Protein AF-A0A9D6WWA7-F1 (afdb_monomer)

Foldseek 3Di:
DWKDPPPDPDIWDKAKDKAEPDDDDSQEHALQAKIKIKMKIFDPQVVLQVADFQKWKWKWKWWDAPPDFDTDIFADTDIHHRDRRGTMDMDMGMGHHNRTAAAQDADPVGDGGRQKTKMKMKIFMDRVHTDPIIDMHTHPDIHGHHYD

Radius of gyration: 16.69 Å; Cα contacts (8 Å, |Δi|>4): 409; chains: 1; bounding box: 41×26×48 Å

Sequence (148 aa):
MSIEWGGFPFTSNMTATVVDVGQPPADVLVASQPCRIDVQWDVPPAIAALINAGHQFRLRSYAESVGPGQEKQIGGTDFVAGVPGQTSYSHAMNVAGGTLLGEGQNDASGQPVSGLYKIACVLQLMNGVATRISGFGEYTRHVMFRAP

Structure (mmCIF, N/CA/C/O backbone):
data_AF-A0A9D6WWA7-F1
#
_entry.id   AF-A0A9D6WWA7-F1
#
loop_
_atom_site.group_PDB
_atom_site.id
_atom_site.type_symbol
_atom_site.label_atom_id
_atom_site.label_alt_id
_atom_site.label_comp_id
_atom_site.label_asym_id
_atom_site.label_entity_id
_atom_site.label_seq_id
_atom_site.pdbx_PDB_ins_code
_atom_site.Cartn_x
_atom_site.Cartn_y
_atom_site.Cartn_z
_atom_site.occupancy
_atom_site.B_iso_or_equiv
_atom_site.auth_seq_id
_atom_site.auth_comp_id
_atom_site.auth_asym_id
_atom_site.auth_atom_id
_atom_site.pdbx_PDB_model_num
ATOM 1 N N . MET A 1 1 ? 2.254 11.449 5.786 1.00 72.25 1 MET A N 1
ATOM 2 C CA . MET A 1 1 ? 1.555 10.153 5.842 1.00 72.25 1 MET A CA 1
ATOM 3 C C . MET A 1 1 ? 0.564 10.201 6.984 1.00 72.25 1 MET A C 1
ATOM 5 O O . MET A 1 1 ? 0.982 10.492 8.100 1.00 72.25 1 MET A O 1
ATOM 9 N N . SER A 1 2 ? -0.723 10.006 6.712 1.00 83.81 2 SER A N 1
ATOM 10 C CA . SER A 1 2 ? -1.782 10.198 7.707 1.00 83.81 2 SER A CA 1
ATOM 11 C C . SER A 1 2 ? -2.990 9.306 7.435 1.00 83.81 2 SER A C 1
ATOM 13 O O . SER A 1 2 ? -3.277 8.957 6.289 1.00 83.81 2 SER A O 1
ATOM 15 N N . ILE A 1 3 ? -3.713 8.970 8.499 1.00 85.06 3 ILE A N 1
ATOM 16 C CA . ILE A 1 3 ? -5.014 8.302 8.458 1.00 85.06 3 ILE A CA 1
ATOM 17 C C . ILE A 1 3 ? -6.079 9.274 8.945 1.00 85.06 3 ILE A C 1
ATOM 19 O O . ILE A 1 3 ? -5.942 9.861 10.021 1.00 85.06 3 ILE A O 1
ATOM 23 N N . GLU A 1 4 ? -7.145 9.403 8.161 1.00 86.38 4 GLU A N 1
ATOM 24 C CA . GLU A 1 4 ? -8.342 10.141 8.533 1.00 86.38 4 GLU A CA 1
ATOM 25 C C . GLU A 1 4 ? -9.394 9.180 9.083 1.00 86.38 4 GLU A C 1
ATOM 27 O O . GLU A 1 4 ? -9.877 8.260 8.412 1.00 86.38 4 GLU A O 1
ATOM 32 N N . TRP A 1 5 ? -9.778 9.415 10.332 1.00 82.31 5 TRP A N 1
ATOM 33 C CA . TRP A 1 5 ? -10.771 8.609 11.023 1.00 82.31 5 TRP A CA 1
ATOM 34 C C . TRP A 1 5 ? -12.147 9.244 10.825 1.00 82.31 5 TRP A C 1
ATOM 36 O O . TRP A 1 5 ? -12.656 9.922 11.711 1.00 82.31 5 TRP A O 1
ATOM 46 N N . GLY A 1 6 ? -12.700 9.087 9.616 1.00 74.50 6 GLY A N 1
ATOM 47 C CA . GLY A 1 6 ? -13.879 9.803 9.113 1.00 74.50 6 GLY A CA 1
ATOM 48 C C . GLY A 1 6 ? -14.948 10.144 10.161 1.00 74.50 6 GLY A C 1
ATOM 49 O O . GLY A 1 6 ? -15.502 9.263 10.814 1.00 74.50 6 GLY A O 1
ATOM 50 N N . GLY A 1 7 ? -15.261 11.438 10.284 1.00 71.75 7 GLY A N 1
ATOM 51 C CA . GLY A 1 7 ? -16.243 11.964 11.240 1.00 71.75 7 GLY A CA 1
ATOM 52 C C . GLY A 1 7 ? -15.697 12.239 12.646 1.00 71.75 7 GLY A C 1
ATOM 53 O O . GLY A 1 7 ? -16.409 12.838 13.448 1.00 71.75 7 GLY A O 1
ATOM 54 N N . PHE A 1 8 ? -14.447 11.869 12.935 1.00 77.00 8 PHE A N 1
ATOM 55 C CA . PHE A 1 8 ? -13.780 12.154 14.202 1.00 77.00 8 PHE A CA 1
ATOM 56 C C . PHE A 1 8 ? -12.611 13.135 14.015 1.00 77.00 8 PHE A C 1
ATOM 58 O O . PHE A 1 8 ? -11.931 13.085 12.991 1.00 77.00 8 PHE A O 1
ATOM 65 N N . PRO A 1 9 ? -12.314 13.999 15.005 1.00 82.25 9 PRO A N 1
ATOM 66 C CA . PRO A 1 9 ? -11.214 14.964 14.943 1.00 82.25 9 PRO A CA 1
ATOM 67 C C . PRO A 1 9 ? -9.855 14.310 15.258 1.00 82.25 9 PRO A C 1
ATOM 69 O O . PRO A 1 9 ? -9.004 14.915 15.906 1.00 82.25 9 PRO A O 1
ATOM 72 N N . PHE A 1 10 ? -9.665 13.050 14.862 1.00 82.69 10 PHE A N 1
ATOM 73 C CA . PHE A 1 10 ? -8.436 12.306 15.107 1.00 82.69 10 PHE A CA 1
ATOM 74 C C . PHE A 1 10 ? -7.713 12.042 13.794 1.00 82.69 10 PHE A C 1
ATOM 76 O O . PHE A 1 10 ? -8.317 11.625 12.805 1.00 82.69 10 PHE A O 1
ATOM 83 N N . THR A 1 11 ? -6.398 12.199 13.830 1.00 84.19 11 THR A N 1
ATOM 84 C CA . THR A 1 11 ? -5.482 11.730 12.795 1.00 84.19 11 THR A CA 1
ATOM 85 C C . THR A 1 11 ? -4.482 10.784 13.432 1.00 84.19 11 THR A C 1
ATOM 87 O O . THR A 1 11 ? -4.100 10.972 14.588 1.00 84.19 11 THR A O 1
ATOM 90 N N . SER A 1 12 ? -4.026 9.790 12.685 1.00 89.81 12 SER A N 1
ATOM 91 C CA . SER A 1 12 ? -2.893 8.966 13.104 1.00 89.81 12 SER A CA 1
ATOM 92 C C . SER A 1 12 ? -1.881 8.812 11.985 1.00 89.81 12 SER A C 1
ATOM 94 O O . SER A 1 12 ? -2.140 9.173 10.836 1.00 89.81 12 SER A O 1
ATOM 96 N N . ASN A 1 13 ? -0.706 8.308 12.346 1.00 88.31 13 ASN A N 1
ATOM 97 C CA . ASN A 1 13 ? 0.381 8.100 11.411 1.00 88.31 13 ASN A CA 1
ATOM 98 C C . ASN A 1 13 ? 0.289 6.706 10.792 1.00 88.31 13 ASN A C 1
ATOM 100 O O . ASN A 1 13 ? -0.133 5.738 11.427 1.00 88.31 13 ASN A O 1
ATOM 104 N N . MET A 1 14 ? 0.733 6.630 9.546 1.00 92.19 14 MET A N 1
ATOM 105 C CA . MET A 1 14 ? 0.998 5.395 8.827 1.00 92.19 14 MET A CA 1
ATOM 106 C C . MET A 1 14 ? 2.393 5.525 8.231 1.00 92.19 14 MET A C 1
ATOM 108 O O . MET A 1 14 ? 2.756 6.600 7.766 1.00 92.19 14 MET A O 1
ATOM 112 N N . THR A 1 15 ? 3.186 4.468 8.253 1.00 92.44 15 THR A N 1
ATOM 113 C CA . THR A 1 15 ? 4.498 4.416 7.611 1.00 92.44 15 THR A CA 1
ATOM 114 C C . THR A 1 15 ? 4.554 3.214 6.685 1.00 92.44 15 THR A C 1
ATOM 116 O O . THR A 1 15 ? 3.925 2.188 6.938 1.00 92.44 15 THR A O 1
ATOM 119 N N . ALA A 1 16 ? 5.282 3.360 5.582 1.00 90.88 16 ALA A N 1
ATOM 120 C CA . ALA A 1 16 ? 5.580 2.281 4.655 1.00 90.88 16 ALA A CA 1
ATOM 121 C C . ALA A 1 16 ? 7.087 2.284 4.396 1.00 90.88 16 ALA A C 1
ATOM 123 O O . ALA A 1 16 ? 7.664 3.343 4.162 1.00 90.88 16 ALA A O 1
ATOM 124 N N . THR A 1 17 ? 7.720 1.117 4.465 1.00 90.06 17 THR A N 1
ATOM 125 C CA . THR A 1 17 ? 9.150 0.917 4.211 1.00 90.06 17 THR A CA 1
ATOM 126 C C . THR A 1 17 ? 9.324 -0.184 3.189 1.00 90.06 17 THR A C 1
ATOM 128 O O . THR A 1 17 ? 8.796 -1.277 3.366 1.00 90.06 17 THR A O 1
ATOM 131 N N . VAL A 1 18 ? 10.072 0.093 2.125 1.00 88.81 18 VAL A N 1
ATOM 132 C CA . VAL A 1 18 ? 10.438 -0.933 1.151 1.00 88.81 18 VAL A CA 1
ATOM 133 C C . VAL A 1 18 ? 11.682 -1.662 1.648 1.00 88.81 18 VAL A C 1
ATOM 135 O O . VAL A 1 18 ? 12.655 -1.041 2.069 1.00 88.81 18 VAL A O 1
ATOM 138 N N . VAL A 1 19 ? 11.624 -2.988 1.627 1.00 86.00 19 VAL A N 1
ATOM 139 C CA . VAL A 1 19 ? 12.682 -3.890 2.068 1.00 86.00 19 VAL A CA 1
ATOM 140 C C . VAL A 1 19 ? 13.090 -4.759 0.885 1.00 86.00 19 VAL A C 1
ATOM 142 O O . VAL A 1 19 ? 12.277 -5.506 0.331 1.00 86.00 19 VAL A O 1
ATOM 145 N N . ASP A 1 20 ? 14.361 -4.648 0.509 1.00 81.12 20 ASP A N 1
ATOM 146 C CA . ASP A 1 20 ? 15.000 -5.532 -0.461 1.00 81.12 20 ASP A CA 1
ATOM 147 C C . ASP A 1 20 ? 15.419 -6.851 0.208 1.00 81.12 20 ASP A C 1
ATOM 149 O O . ASP A 1 20 ? 15.769 -6.890 1.388 1.00 81.12 20 ASP A O 1
ATOM 153 N N . VAL A 1 21 ? 15.409 -7.934 -0.562 1.00 67.25 21 VAL A N 1
ATOM 154 C CA . VAL A 1 21 ? 15.988 -9.232 -0.183 1.00 67.25 21 VAL A CA 1
ATOM 155 C C . VAL A 1 21 ? 17.501 -9.271 -0.464 1.00 67.25 21 VAL A C 1
ATOM 157 O O . VAL A 1 21 ? 18.181 -10.204 -0.037 1.00 67.25 21 VAL A O 1
ATOM 160 N N . GLY A 1 22 ? 18.028 -8.272 -1.184 1.00 63.94 22 GLY A N 1
ATOM 161 C CA . GLY A 1 22 ? 19.450 -8.032 -1.437 1.00 63.94 22 GLY A CA 1
ATOM 162 C C . GLY A 1 22 ? 20.205 -7.311 -0.308 1.00 63.94 22 GLY A C 1
ATOM 163 O O . GLY A 1 22 ? 19.667 -6.977 0.745 1.00 63.94 22 GLY A O 1
ATOM 164 N N . GLN A 1 23 ? 21.506 -7.091 -0.525 1.00 53.78 23 GLN A N 1
ATOM 165 C CA . GLN A 1 23 ? 22.356 -6.270 0.350 1.00 53.78 23 GLN A CA 1
ATOM 166 C C . GLN A 1 23 ? 22.175 -4.769 0.023 1.00 53.78 23 GLN A C 1
ATOM 168 O O . GLN A 1 23 ? 21.770 -4.450 -1.092 1.00 53.78 23 GLN A O 1
ATOM 173 N N . PRO A 1 24 ? 22.496 -3.837 0.944 1.00 56.22 24 PRO A N 1
ATOM 174 C CA . PRO A 1 24 ? 22.313 -2.395 0.739 1.00 56.22 24 PRO A CA 1
ATOM 175 C C . PRO A 1 24 ? 22.959 -1.853 -0.557 1.00 56.22 24 PRO A C 1
ATOM 177 O O . PRO A 1 24 ? 24.043 -2.319 -0.920 1.00 56.22 24 PRO A O 1
ATOM 180 N N . PRO A 1 25 ? 22.385 -0.808 -1.195 1.00 60.41 25 PRO A N 1
ATOM 181 C CA . PRO A 1 25 ? 21.246 -0.009 -0.729 1.00 60.41 25 PRO A CA 1
ATOM 182 C C . PRO A 1 25 ? 19.879 -0.607 -1.109 1.00 60.41 25 PRO A C 1
ATOM 184 O O . PRO A 1 25 ? 19.652 -0.960 -2.258 1.00 60.41 25 PRO A O 1
ATOM 187 N N . ALA A 1 26 ? 18.931 -0.603 -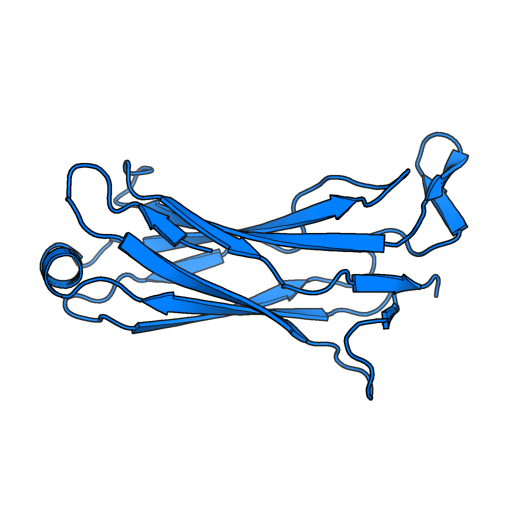0.163 1.00 68.12 26 ALA A N 1
ATOM 188 C CA . ALA A 1 26 ? 17.547 -1.063 -0.376 1.00 68.12 26 ALA A CA 1
ATOM 189 C C . ALA A 1 26 ? 16.725 -0.178 -1.342 1.00 68.12 26 ALA A C 1
ATOM 191 O O . ALA A 1 26 ? 15.587 -0.505 -1.670 1.00 68.12 26 ALA A O 1
ATOM 192 N N . ASP A 1 27 ? 17.307 0.938 -1.792 1.00 75.06 27 ASP A N 1
ATOM 193 C CA . ASP A 1 27 ? 16.697 1.892 -2.719 1.00 75.06 27 ASP A CA 1
ATOM 194 C C . ASP A 1 27 ? 16.877 1.469 -4.197 1.00 75.06 27 ASP A C 1
ATOM 196 O O . ASP A 1 27 ? 16.276 2.081 -5.080 1.00 75.06 27 ASP A O 1
ATOM 200 N N . VAL A 1 28 ? 17.682 0.432 -4.486 1.00 83.25 28 VAL A N 1
ATOM 201 C CA . VAL A 1 28 ? 17.868 -0.133 -5.836 1.00 83.25 28 VAL A CA 1
ATOM 202 C C . VAL A 1 28 ? 17.477 -1.610 -5.846 1.00 83.25 28 VAL A C 1
ATOM 204 O O . VAL A 1 28 ? 18.276 -2.482 -5.518 1.00 83.25 28 VAL A O 1
ATOM 207 N N . LEU A 1 29 ? 16.250 -1.892 -6.272 1.00 85.88 29 LEU A N 1
ATOM 208 C CA . LEU A 1 29 ? 15.693 -3.237 -6.361 1.00 85.88 29 LEU A CA 1
ATOM 209 C C . LEU A 1 29 ? 15.947 -3.856 -7.733 1.00 85.88 29 LEU A C 1
ATOM 211 O O . LEU A 1 29 ? 15.929 -3.174 -8.755 1.00 85.88 29 LEU A O 1
ATOM 215 N N . VAL A 1 30 ? 16.120 -5.174 -7.789 1.00 88.38 30 VAL A N 1
ATOM 216 C CA . VAL A 1 30 ? 16.162 -5.902 -9.066 1.00 88.38 30 VAL A CA 1
ATOM 217 C C . VAL A 1 30 ? 14.736 -6.199 -9.508 1.00 88.38 30 VAL A C 1
ATOM 219 O O . VAL A 1 30 ? 14.019 -6.903 -8.805 1.00 88.38 30 VAL A O 1
ATOM 222 N N . ALA A 1 31 ? 14.332 -5.727 -10.689 1.00 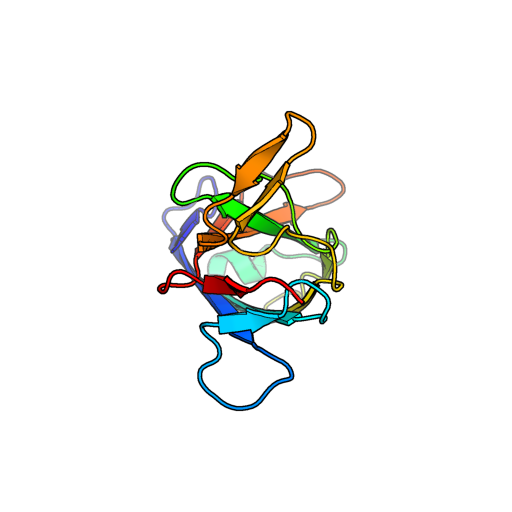88.06 31 ALA A N 1
ATOM 223 C CA . ALA A 1 31 ? 12.955 -5.866 -11.168 1.00 88.06 31 ALA A CA 1
ATOM 224 C C . ALA A 1 31 ? 12.450 -7.316 -11.209 1.00 88.06 31 ALA A C 1
ATOM 226 O O . ALA A 1 31 ? 11.270 -7.561 -10.977 1.00 88.06 31 ALA A O 1
ATOM 227 N N . SER A 1 32 ? 13.331 -8.287 -11.464 1.00 89.44 32 SER A N 1
ATOM 228 C CA . SER A 1 32 ? 13.001 -9.717 -11.489 1.00 89.44 32 SER A CA 1
ATOM 229 C C . SER A 1 32 ? 12.932 -10.383 -10.110 1.00 89.44 32 SER A C 1
ATOM 231 O O . SER A 1 32 ? 12.464 -11.517 -10.022 1.00 89.44 32 SER A O 1
ATOM 233 N N . GLN A 1 33 ? 13.376 -9.714 -9.045 1.00 90.44 33 GLN A N 1
ATOM 234 C CA . GLN A 1 33 ? 13.400 -10.261 -7.689 1.00 90.44 33 GLN A CA 1
ATOM 235 C C . GLN A 1 33 ? 12.193 -9.772 -6.880 1.00 90.44 33 GLN A C 1
ATOM 237 O O . GLN A 1 33 ? 11.698 -8.667 -7.114 1.00 90.44 33 GLN A O 1
ATOM 242 N N . PRO A 1 34 ? 11.677 -10.588 -5.946 1.00 91.38 34 PRO A N 1
ATOM 243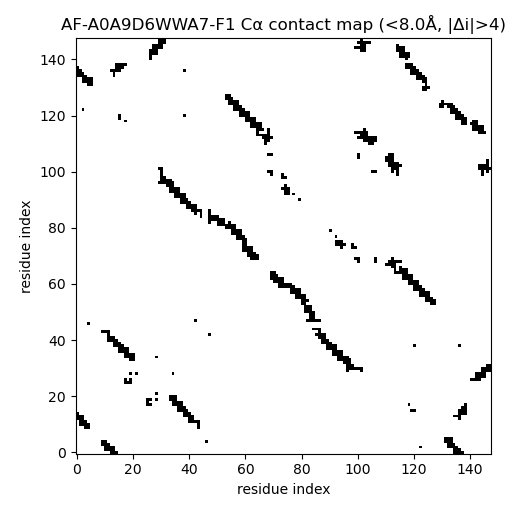 C CA . PRO A 1 34 ? 10.642 -10.130 -5.031 1.00 91.38 34 PRO A CA 1
ATOM 244 C C . PRO A 1 34 ? 11.178 -9.027 -4.112 1.00 91.38 34 PRO A C 1
ATOM 246 O O . PRO A 1 34 ? 12.372 -8.961 -3.849 1.00 91.38 34 PRO A O 1
ATOM 249 N N . CYS A 1 35 ? 10.289 -8.196 -3.579 1.00 91.00 35 CYS A N 1
ATOM 250 C CA . CYS A 1 35 ? 10.588 -7.281 -2.480 1.00 91.00 35 CYS A CA 1
ATOM 251 C C . CYS A 1 35 ? 9.434 -7.283 -1.470 1.00 91.00 35 CYS A C 1
ATOM 253 O O . CYS A 1 35 ? 8.391 -7.910 -1.687 1.00 91.00 35 CYS A O 1
ATOM 255 N N . ARG A 1 36 ? 9.621 -6.611 -0.335 1.00 92.00 36 ARG A N 1
ATOM 256 C CA . ARG A 1 36 ? 8.623 -6.541 0.736 1.00 92.00 36 ARG A CA 1
ATOM 257 C C . ARG A 1 36 ? 8.339 -5.093 1.102 1.00 92.00 36 ARG A C 1
ATOM 259 O O . ARG A 1 36 ? 9.240 -4.264 1.090 1.00 92.00 36 ARG A O 1
ATOM 266 N N . ILE A 1 37 ? 7.091 -4.789 1.433 1.00 92.50 37 ILE A N 1
ATOM 267 C CA . ILE A 1 37 ? 6.676 -3.481 1.937 1.00 92.50 37 ILE A CA 1
ATOM 268 C C . ILE A 1 37 ? 6.192 -3.679 3.367 1.00 92.50 37 ILE A C 1
ATOM 270 O O . ILE A 1 37 ? 5.143 -4.280 3.600 1.00 92.50 37 ILE A O 1
ATOM 274 N N . ASP A 1 38 ? 6.965 -3.172 4.317 1.00 93.31 38 ASP A N 1
ATOM 275 C CA . ASP A 1 38 ? 6.616 -3.185 5.729 1.00 93.31 38 ASP A CA 1
ATOM 276 C C . ASP A 1 38 ? 5.803 -1.938 6.048 1.00 93.31 38 ASP A C 1
ATOM 278 O O . ASP A 1 38 ? 6.232 -0.809 5.809 1.00 93.31 38 ASP A O 1
ATOM 282 N N . VAL A 1 39 ? 4.607 -2.150 6.580 1.00 94.69 39 VAL A N 1
ATOM 283 C CA . VAL A 1 39 ? 3.626 -1.107 6.849 1.00 94.69 39 VAL A CA 1
ATOM 284 C C . VAL A 1 39 ? 3.341 -1.091 8.339 1.00 94.69 39 VAL A C 1
ATOM 286 O O . VAL A 1 39 ? 3.122 -2.142 8.942 1.00 94.69 39 VAL A O 1
ATOM 289 N N . GLN A 1 40 ? 3.325 0.093 8.939 1.00 95.62 40 GLN A N 1
ATOM 290 C CA . GLN A 1 40 ? 2.932 0.282 10.333 1.00 95.62 40 GLN A CA 1
ATOM 291 C C . GLN A 1 40 ? 1.921 1.412 10.421 1.00 95.62 40 GLN A C 1
ATOM 293 O O . GLN A 1 40 ? 2.010 2.391 9.681 1.00 95.62 40 GLN A O 1
ATOM 298 N N . TRP A 1 41 ? 0.943 1.280 11.305 1.00 95.94 41 TRP A N 1
ATOM 299 C CA . TRP A 1 41 ? 0.003 2.355 11.571 1.00 95.94 41 TRP A CA 1
ATOM 300 C C . TRP A 1 41 ? -0.554 2.275 12.977 1.00 95.94 41 TRP A C 1
ATOM 302 O O . TRP A 1 41 ? -0.673 1.201 13.570 1.00 95.94 41 TRP A O 1
ATOM 312 N N . ASP A 1 42 ? -0.967 3.437 13.463 1.00 94.81 42 ASP A N 1
ATOM 313 C CA . ASP A 1 42 ? -1.616 3.551 14.755 1.00 94.81 42 ASP A CA 1
ATOM 314 C C . ASP A 1 42 ? -3.102 3.854 14.593 1.00 94.81 42 ASP A C 1
ATOM 316 O O . ASP A 1 42 ? -3.547 4.501 13.642 1.00 94.81 42 ASP A O 1
ATOM 320 N N . VAL A 1 43 ? -3.876 3.398 15.566 1.00 93.75 43 VAL A N 1
ATOM 321 C CA . VAL A 1 43 ? -5.301 3.656 15.720 1.00 93.75 43 VAL A CA 1
ATOM 322 C C . VAL A 1 43 ? -5.487 4.423 17.025 1.00 93.75 43 VAL A C 1
ATOM 324 O O . VAL A 1 43 ? -5.109 3.916 18.085 1.00 93.75 43 VAL A O 1
ATOM 327 N N . PRO A 1 44 ? -6.078 5.631 16.995 1.00 92.75 44 PRO A N 1
ATOM 328 C CA . PRO A 1 44 ? -6.366 6.381 18.210 1.00 92.75 44 PRO A CA 1
ATOM 329 C C . PRO A 1 44 ? -7.190 5.530 19.193 1.00 92.75 44 PRO A C 1
ATOM 331 O O . PRO A 1 44 ? -8.139 4.878 18.751 1.00 92.75 44 PRO A O 1
ATOM 334 N N . PRO A 1 45 ? -6.914 5.556 20.513 1.00 92.44 45 PRO A N 1
ATOM 335 C CA . PRO A 1 45 ? -7.616 4.710 21.487 1.00 92.44 45 PRO A CA 1
ATOM 336 C C . PRO A 1 45 ? -9.147 4.815 21.426 1.00 92.44 45 PRO A C 1
ATOM 338 O O . PRO A 1 45 ? -9.846 3.810 21.534 1.00 92.44 45 PRO A O 1
ATOM 341 N N . ALA A 1 46 ? -9.669 6.021 21.173 1.00 89.50 46 ALA A N 1
ATOM 342 C CA . ALA A 1 46 ? -11.102 6.257 21.007 1.00 89.50 46 ALA A CA 1
ATOM 343 C C . ALA A 1 46 ? -11.698 5.506 19.804 1.00 89.50 46 ALA A C 1
ATOM 345 O O . ALA A 1 46 ? -12.838 5.060 19.868 1.00 89.50 46 ALA A O 1
ATOM 346 N N . ILE A 1 47 ? -10.929 5.340 18.724 1.00 90.31 47 ILE A N 1
ATOM 347 C CA . ILE A 1 47 ? -11.349 4.570 17.551 1.00 90.31 47 ILE A CA 1
ATOM 348 C C . ILE A 1 47 ? -11.113 3.075 17.753 1.00 90.31 47 ILE A C 1
ATOM 350 O O . ILE A 1 47 ? -11.951 2.273 17.353 1.00 90.31 47 ILE A O 1
ATOM 354 N N . ALA A 1 48 ? -10.021 2.684 18.414 1.00 92.62 48 ALA A N 1
ATOM 355 C CA . ALA A 1 48 ? -9.739 1.284 18.725 1.00 92.62 48 ALA A CA 1
ATOM 356 C C . ALA A 1 48 ? -10.858 0.638 19.565 1.00 92.62 48 ALA A C 1
ATOM 358 O O . ALA A 1 48 ? -11.150 -0.545 19.397 1.00 92.62 48 ALA A O 1
ATOM 359 N N . ALA A 1 49 ? -11.535 1.423 20.411 1.00 90.38 49 ALA A N 1
ATOM 360 C CA . ALA A 1 49 ? -12.722 1.001 21.158 1.00 90.38 49 ALA A CA 1
ATOM 361 C C . ALA A 1 49 ? -13.968 0.750 20.281 1.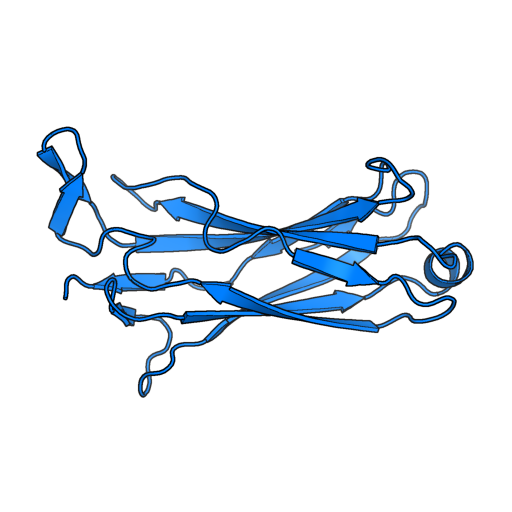00 90.38 49 ALA A C 1
ATOM 363 O O . ALA A 1 49 ? -14.905 0.093 20.725 1.00 90.38 49 ALA A O 1
ATOM 364 N N . LEU A 1 50 ? -13.994 1.270 19.049 1.00 89.88 50 LEU A N 1
ATOM 365 C CA . LEU A 1 50 ? -15.080 1.083 18.078 1.00 89.88 50 LEU A CA 1
ATOM 366 C C . LEU A 1 50 ? -14.802 -0.063 17.091 1.00 89.88 50 LEU A C 1
ATOM 368 O O . LEU A 1 50 ? -15.690 -0.435 16.317 1.00 89.88 50 LEU A O 1
ATOM 372 N N . ILE A 1 51 ? -13.583 -0.612 17.102 1.00 91.81 51 ILE A N 1
ATOM 373 C CA . ILE A 1 51 ? -13.206 -1.771 16.294 1.00 91.81 51 ILE A CA 1
ATOM 374 C C . ILE A 1 51 ? -13.808 -3.025 16.920 1.00 91.81 51 ILE A C 1
ATOM 376 O O . ILE A 1 51 ? -13.584 -3.318 18.093 1.00 91.81 51 ILE A O 1
ATOM 380 N N . ASN A 1 52 ? -14.548 -3.784 16.115 1.00 91.75 52 ASN A N 1
ATOM 381 C CA . ASN A 1 52 ? 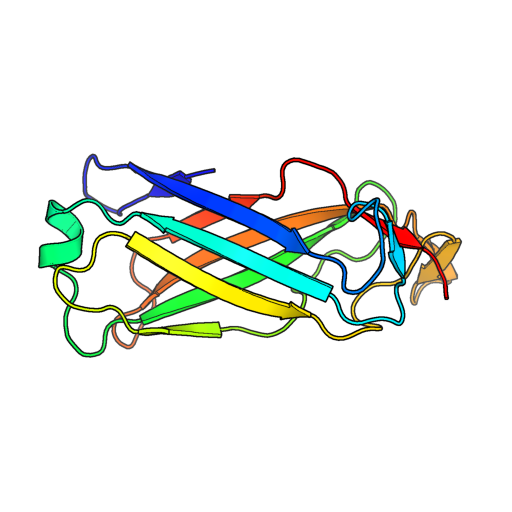-15.235 -4.995 16.549 1.00 91.75 52 ASN A CA 1
ATOM 382 C C . ASN A 1 52 ? -14.700 -6.242 15.843 1.00 91.75 52 ASN A C 1
ATOM 384 O O . ASN A 1 52 ? -14.080 -6.165 14.780 1.00 91.75 52 ASN A O 1
ATOM 388 N N . ALA A 1 53 ? -15.010 -7.411 16.410 1.00 86.94 53 ALA A N 1
ATOM 389 C CA . ALA A 1 53 ? -14.773 -8.688 15.750 1.00 86.94 53 ALA A CA 1
ATOM 390 C C . ALA A 1 53 ? -15.489 -8.712 14.385 1.00 86.94 53 ALA A C 1
ATOM 392 O O . ALA A 1 53 ? -16.699 -8.511 14.307 1.00 86.94 53 ALA A O 1
ATOM 393 N N . GLY A 1 54 ? -14.725 -8.923 13.310 1.00 89.00 54 GLY A N 1
ATOM 394 C CA . GLY A 1 54 ? -15.210 -8.879 11.924 1.00 89.00 54 GLY A CA 1
ATOM 395 C C . GLY A 1 54 ? -14.809 -7.621 11.148 1.00 89.00 54 GLY A C 1
ATOM 396 O O . GLY A 1 54 ? -14.939 -7.597 9.924 1.00 89.00 54 GLY A O 1
ATOM 397 N N . HIS A 1 55 ? -14.270 -6.596 11.814 1.00 94.94 55 HIS A N 1
ATOM 398 C CA . HIS A 1 55 ? -13.613 -5.488 11.119 1.00 94.94 55 HIS A CA 1
ATOM 399 C C . HIS A 1 55 ? -12.262 -5.923 10.555 1.00 94.94 55 HIS A C 1
ATOM 401 O O . HIS A 1 55 ? -11.575 -6.773 11.124 1.00 94.94 55 HIS A O 1
ATOM 407 N N . GLN A 1 56 ? -11.867 -5.327 9.433 1.00 97.31 56 GLN A N 1
ATOM 408 C CA . GLN A 1 56 ? -10.586 -5.604 8.785 1.00 97.31 56 GLN A CA 1
ATOM 409 C C . GLN A 1 56 ? -9.994 -4.334 8.181 1.00 97.31 56 GLN A C 1
ATOM 411 O O . GLN A 1 56 ? -10.712 -3.508 7.623 1.00 97.31 56 GLN A O 1
ATOM 416 N N . PHE A 1 57 ? -8.679 -4.196 8.230 1.00 96.44 57 PHE A N 1
ATOM 417 C CA . PHE A 1 57 ? -7.938 -3.202 7.470 1.00 96.44 57 PHE A CA 1
ATOM 418 C C . PHE A 1 57 ? -7.546 -3.797 6.126 1.00 96.44 57 PHE A C 1
ATOM 420 O O . PHE A 1 57 ? -6.789 -4.763 6.063 1.00 96.44 57 PHE A O 1
ATOM 427 N N . ARG A 1 58 ? -8.069 -3.219 5.048 1.00 97.31 58 ARG A N 1
ATOM 428 C CA . ARG A 1 58 ? -7.672 -3.547 3.683 1.00 97.31 58 ARG A CA 1
ATOM 429 C C . ARG A 1 58 ? -6.476 -2.688 3.291 1.00 97.31 58 ARG A C 1
ATOM 431 O O . ARG A 1 58 ? -6.607 -1.464 3.234 1.00 97.31 58 ARG A O 1
ATOM 438 N N . LEU A 1 59 ? -5.359 -3.334 2.979 1.00 97.38 59 LEU A N 1
ATOM 439 C CA . LEU A 1 59 ? -4.103 -2.713 2.570 1.00 97.38 59 LEU A CA 1
ATOM 440 C C . LEU A 1 59 ? -3.837 -2.962 1.083 1.00 97.38 59 LEU A C 1
ATOM 442 O O . LEU A 1 59 ? -4.053 -4.065 0.576 1.00 97.38 59 LEU A O 1
ATOM 446 N N . ARG A 1 60 ? -3.381 -1.926 0.377 1.00 96.75 60 ARG A N 1
ATOM 447 C CA . ARG A 1 60 ? -2.978 -1.989 -1.036 1.00 96.75 60 ARG A CA 1
ATOM 448 C C . ARG A 1 60 ? -1.751 -1.123 -1.257 1.00 96.75 60 ARG A C 1
ATOM 450 O O . ARG A 1 60 ? -1.742 0.021 -0.814 1.00 96.75 60 ARG A O 1
ATOM 457 N N . SER A 1 61 ? -0.771 -1.637 -1.985 1.00 95.50 61 SER A N 1
ATOM 458 C CA . SER A 1 61 ? 0.421 -0.881 -2.363 1.00 95.50 61 SER A CA 1
ATOM 459 C C . SER A 1 61 ? 0.356 -0.466 -3.825 1.00 95.50 61 SER A C 1
ATOM 461 O O . SER A 1 61 ? -0.095 -1.233 -4.670 1.00 95.50 61 SER A O 1
ATOM 463 N N . TYR A 1 62 ? 0.818 0.736 -4.128 1.00 95.62 62 TYR A N 1
ATOM 464 C CA . TYR A 1 62 ? 0.834 1.327 -5.457 1.00 95.62 62 TYR A CA 1
ATOM 465 C C . TYR A 1 62 ? 2.235 1.829 -5.776 1.00 95.62 62 TYR A C 1
ATOM 467 O O . TYR A 1 62 ? 2.922 2.375 -4.911 1.00 95.62 62 TYR A O 1
ATOM 475 N N . ALA A 1 63 ? 2.638 1.632 -7.025 1.00 94.44 63 ALA A N 1
ATOM 476 C CA . ALA A 1 63 ? 3.809 2.265 -7.598 1.00 94.44 63 ALA A CA 1
ATOM 477 C C . ALA A 1 63 ? 3.367 3.446 -8.461 1.00 94.44 63 ALA A C 1
ATOM 479 O O . ALA A 1 63 ? 2.540 3.286 -9.361 1.00 94.44 63 ALA A O 1
ATOM 480 N N . GLU A 1 64 ? 3.934 4.609 -8.168 1.00 93.12 64 GLU A N 1
ATOM 481 C CA . GLU A 1 64 ? 3.771 5.860 -8.904 1.00 93.12 64 GLU A CA 1
ATOM 482 C C . GLU A 1 64 ? 5.093 6.149 -9.618 1.00 93.12 64 GLU A C 1
ATOM 484 O O . GLU A 1 64 ? 6.126 6.330 -8.969 1.00 93.12 64 GLU A O 1
ATOM 489 N N . SER A 1 65 ? 5.092 6.137 -10.950 1.00 91.38 65 SER A N 1
ATOM 490 C C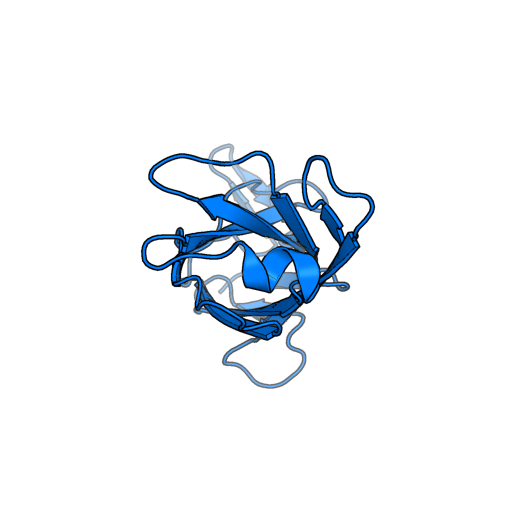A . SER A 1 65 ? 6.310 6.349 -11.735 1.00 91.38 65 SER A CA 1
ATOM 491 C C . SER A 1 65 ? 6.780 7.802 -11.654 1.00 91.38 65 SER A C 1
ATOM 493 O O . SER A 1 65 ? 6.003 8.738 -11.830 1.00 91.38 65 SER A O 1
ATOM 495 N N . VAL A 1 66 ? 8.080 8.004 -11.450 1.00 90.06 66 VAL A N 1
ATOM 496 C CA . VAL A 1 66 ? 8.740 9.303 -11.599 1.00 90.06 66 VAL A CA 1
ATOM 497 C C . VAL A 1 66 ? 9.322 9.350 -13.014 1.00 90.06 66 VAL A C 1
ATOM 499 O O . VAL A 1 66 ? 10.441 8.899 -13.268 1.00 90.06 66 VAL A O 1
ATOM 502 N N . GLY A 1 67 ? 8.519 9.842 -13.960 1.00 89.12 67 GLY A N 1
ATOM 503 C CA . GLY A 1 67 ? 8.808 9.823 -15.400 1.00 89.12 67 GLY A CA 1
ATOM 504 C C . GLY A 1 67 ? 8.024 8.736 -16.150 1.00 89.12 67 GLY A C 1
ATOM 505 O O . GLY A 1 67 ? 7.063 8.194 -15.599 1.00 89.12 67 GLY A O 1
ATOM 506 N N . PRO A 1 68 ? 8.400 8.407 -17.401 1.00 88.56 68 PRO A N 1
ATOM 507 C CA . PRO A 1 68 ? 7.756 7.336 -18.159 1.00 88.56 68 PRO A CA 1
ATOM 508 C C . PRO A 1 68 ? 7.855 6.005 -17.411 1.00 88.56 68 PRO A C 1
ATOM 510 O O . PRO A 1 68 ? 8.946 5.593 -17.024 1.00 88.56 68 PRO A O 1
ATOM 513 N N . GLY A 1 69 ? 6.734 5.326 -17.200 1.00 88.44 69 GLY A N 1
ATOM 514 C CA . GLY A 1 69 ? 6.729 4.068 -16.466 1.00 88.44 69 GLY A CA 1
ATOM 515 C C . GLY A 1 69 ? 5.335 3.628 -16.057 1.00 88.44 69 GLY A C 1
ATOM 516 O O . GLY A 1 69 ? 4.327 4.217 -16.442 1.00 88.44 69 GLY A O 1
ATOM 517 N N . GLN A 1 70 ? 5.283 2.535 -15.303 1.00 89.12 70 GLN A N 1
ATOM 518 C CA . GLN A 1 70 ? 4.024 1.904 -14.922 1.00 89.12 70 GLN A CA 1
ATOM 519 C C . GLN A 1 70 ? 3.415 2.576 -13.688 1.00 89.12 70 GLN A C 1
ATOM 521 O O . GLN A 1 70 ? 4.052 2.652 -12.644 1.00 89.12 70 GLN A O 1
ATOM 526 N N . GLU A 1 71 ? 2.145 2.958 -13.765 1.00 91.62 71 GLU A N 1
ATOM 527 C CA . GLU A 1 71 ? 1.356 3.346 -12.593 1.00 91.62 71 GLU A CA 1
ATOM 528 C C . GLU A 1 71 ? 0.333 2.255 -12.298 1.00 91.62 71 GLU A C 1
ATOM 530 O O . GLU A 1 71 ? -0.590 2.021 -13.083 1.00 91.62 71 GLU A O 1
ATOM 535 N N . LYS A 1 72 ? 0.522 1.515 -11.203 1.00 93.56 72 LYS A N 1
ATOM 536 C CA . LYS A 1 72 ? -0.365 0.393 -10.865 1.00 93.56 72 LYS A CA 1
ATOM 537 C C . LYS A 1 72 ? -0.245 -0.050 -9.417 1.00 93.56 72 LYS A C 1
ATOM 539 O O . LYS A 1 72 ? 0.724 0.251 -8.724 1.00 93.56 72 LYS A O 1
ATOM 544 N N . GLN A 1 73 ? -1.233 -0.831 -8.986 1.00 94.94 73 GLN A N 1
ATOM 545 C CA . GLN A 1 73 ? -1.120 -1.610 -7.759 1.00 94.94 73 GLN A CA 1
ATOM 546 C C . GLN A 1 73 ? 0.008 -2.641 -7.906 1.00 94.94 73 GLN A C 1
ATOM 548 O O . GLN A 1 73 ? 0.126 -3.296 -8.945 1.00 94.94 73 GLN A O 1
ATOM 553 N N . ILE A 1 74 ? 0.811 -2.792 -6.857 1.00 93.31 74 ILE A N 1
ATOM 554 C CA . ILE A 1 74 ? 1.880 -3.783 -6.757 1.00 93.31 74 ILE A CA 1
ATOM 555 C C . ILE A 1 74 ? 1.600 -4.737 -5.597 1.00 93.31 74 ILE A C 1
ATOM 557 O O . ILE A 1 74 ? 1.062 -4.335 -4.565 1.00 93.31 74 ILE A O 1
ATOM 561 N N . GLY A 1 75 ? 1.948 -6.011 -5.778 1.00 89.12 75 GLY A N 1
ATOM 562 C CA . GLY A 1 75 ? 1.569 -7.060 -4.834 1.00 89.12 75 GLY A CA 1
ATOM 563 C C . GLY A 1 75 ? 0.054 -7.306 -4.785 1.00 89.12 75 GLY A C 1
ATOM 564 O O . GLY A 1 75 ? -0.693 -6.980 -5.712 1.00 89.12 75 GLY A O 1
ATOM 565 N N . GLY A 1 76 ? -0.387 -7.937 -3.699 1.00 91.12 76 GLY A N 1
ATOM 566 C CA . GLY A 1 76 ? -1.785 -8.288 -3.460 1.00 91.12 76 GLY A CA 1
ATOM 567 C C . GLY A 1 76 ? -2.611 -7.181 -2.801 1.00 91.12 76 GLY A C 1
ATOM 568 O O . GLY A 1 76 ? -2.151 -6.068 -2.548 1.00 91.12 76 GLY A O 1
ATOM 569 N N . THR A 1 77 ? -3.877 -7.501 -2.538 1.00 95.88 77 THR A N 1
ATOM 570 C CA . THR A 1 77 ? -4.685 -6.794 -1.540 1.00 95.88 77 THR A CA 1
ATOM 571 C C . THR A 1 77 ? -4.698 -7.637 -0.280 1.00 95.88 77 THR A C 1
ATOM 573 O O . THR A 1 77 ? -5.199 -8.761 -0.303 1.00 95.88 77 THR A O 1
ATOM 576 N N . ASP A 1 78 ? -4.195 -7.067 0.806 1.00 97.06 78 ASP A N 1
ATOM 577 C CA . ASP A 1 78 ? -4.047 -7.770 2.073 1.00 97.06 78 ASP A CA 1
ATOM 578 C C . ASP A 1 78 ? -5.127 -7.313 3.055 1.00 97.06 78 ASP A C 1
ATOM 580 O O . ASP A 1 78 ? -5.584 -6.165 3.021 1.00 97.06 78 ASP A O 1
ATOM 584 N N . PHE A 1 79 ? -5.545 -8.221 3.935 1.00 96.81 79 PHE A N 1
ATOM 585 C CA . PHE A 1 79 ? -6.550 -7.958 4.960 1.00 96.81 79 PHE A CA 1
ATOM 586 C C . PHE A 1 79 ? -5.976 -8.279 6.334 1.00 96.81 79 PHE A C 1
ATOM 588 O O . PHE A 1 79 ? -5.649 -9.428 6.625 1.00 96.81 79 PHE A O 1
ATOM 595 N N . VAL A 1 80 ? -5.892 -7.264 7.189 1.00 96.94 80 VAL A N 1
ATOM 596 C CA . VAL A 1 80 ? -5.443 -7.402 8.578 1.00 96.94 80 VAL A CA 1
ATOM 597 C C . VAL A 1 80 ? -6.656 -7.312 9.487 1.00 96.94 80 VAL A C 1
ATOM 599 O O . VAL A 1 80 ? -7.426 -6.357 9.403 1.00 96.94 80 VAL A O 1
ATOM 602 N N . ALA A 1 81 ? -6.863 -8.315 10.338 1.00 96.56 81 ALA A N 1
ATOM 603 C CA . ALA A 1 81 ? -7.997 -8.321 11.254 1.00 96.56 81 ALA A CA 1
ATOM 604 C C . ALA A 1 81 ? -7.924 -7.125 12.216 1.00 96.56 81 ALA A C 1
ATOM 606 O O . ALA A 1 81 ? -6.888 -6.869 12.828 1.00 96.56 81 ALA A O 1
ATOM 607 N N . GLY A 1 82 ? -9.035 -6.402 12.355 1.00 94.69 82 GLY A N 1
ATOM 608 C CA . GLY A 1 82 ? -9.195 -5.417 13.413 1.00 94.69 82 GLY A CA 1
ATOM 609 C C . GLY A 1 82 ? -9.368 -6.139 14.743 1.00 94.69 82 GLY A C 1
ATOM 610 O O . GLY A 1 82 ? -10.273 -6.962 14.891 1.00 94.69 82 GLY A O 1
ATOM 611 N N . VAL A 1 83 ? -8.500 -5.841 15.706 1.00 95.19 83 VAL A N 1
ATOM 612 C CA . VAL A 1 83 ? -8.559 -6.428 17.045 1.00 95.19 83 VAL A CA 1
ATOM 613 C C . VAL A 1 83 ? -9.131 -5.376 17.997 1.00 95.19 83 VAL A C 1
ATOM 615 O O . VAL A 1 83 ? -8.575 -4.276 18.081 1.00 95.19 83 VAL A O 1
ATOM 618 N N . PRO A 1 84 ? -10.235 -5.668 18.710 1.00 94.06 84 PRO A N 1
ATOM 619 C CA . PRO A 1 84 ? -10.831 -4.719 19.644 1.00 94.06 84 PRO A CA 1
ATOM 620 C C . PRO A 1 84 ? -9.811 -4.186 20.656 1.00 94.06 84 PRO A C 1
ATOM 622 O O . PRO A 1 84 ? -9.095 -4.956 21.295 1.00 94.06 84 PRO A O 1
ATOM 625 N N . GLY A 1 85 ? -9.736 -2.860 20.789 1.00 93.75 85 GLY A N 1
ATOM 626 C CA . GLY A 1 85 ? -8.818 -2.186 21.712 1.00 93.75 85 GLY A CA 1
ATOM 627 C C . GLY A 1 85 ? -7.347 -2.145 21.279 1.00 93.75 85 GLY A C 1
ATOM 628 O O . GLY A 1 85 ? -6.560 -1.463 21.933 1.00 93.75 85 GLY A O 1
ATOM 629 N N . GLN A 1 86 ? -6.955 -2.803 20.183 1.00 96.25 86 GLN A N 1
ATOM 630 C CA . GLN A 1 86 ? -5.589 -2.715 19.670 1.00 96.25 86 GLN A CA 1
ATOM 631 C C . GLN A 1 86 ? -5.364 -1.367 18.979 1.00 96.25 86 GLN A C 1
ATOM 633 O O . GLN A 1 86 ? -6.128 -0.961 18.101 1.00 96.25 86 GLN A O 1
ATOM 638 N N . THR A 1 87 ? -4.293 -0.684 19.379 1.00 95.56 87 THR A N 1
ATOM 639 C CA . THR A 1 87 ? -3.966 0.680 18.940 1.00 95.56 87 THR A CA 1
ATOM 640 C C . THR A 1 87 ? -2.766 0.761 18.010 1.00 95.56 87 THR A C 1
ATOM 6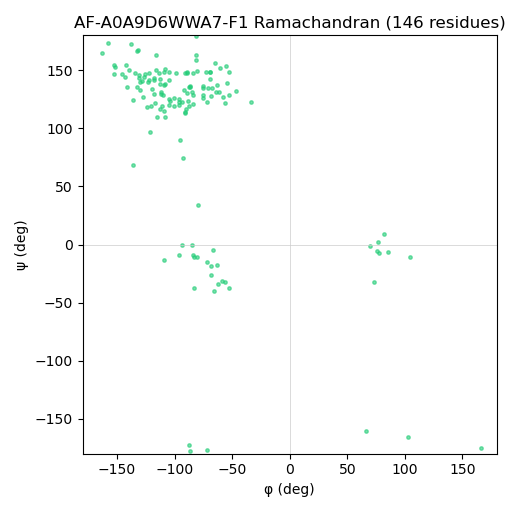42 O O . THR A 1 87 ? -2.571 1.800 17.398 1.00 95.56 87 THR A O 1
ATOM 645 N N . SER A 1 88 ? -1.971 -0.297 17.877 1.00 96.25 88 SER A N 1
ATOM 646 C CA . SER A 1 88 ? -0.809 -0.310 16.989 1.00 96.25 88 SER A CA 1
ATOM 647 C C . SER A 1 88 ? -0.811 -1.575 16.153 1.00 96.25 88 SER A C 1
ATOM 649 O O . SER A 1 88 ? -1.093 -2.666 16.657 1.00 96.25 88 SER A O 1
ATOM 651 N N . TYR A 1 89 ? -0.542 -1.414 14.866 1.00 97.06 89 TYR A N 1
ATOM 652 C CA . TYR A 1 89 ? -0.595 -2.477 13.881 1.00 97.06 89 TYR A CA 1
ATOM 653 C C . TYR A 1 89 ? 0.644 -2.428 12.999 1.00 97.06 89 TYR A C 1
ATOM 655 O O . TYR A 1 89 ? 1.177 -1.364 12.678 1.00 97.06 89 TYR A O 1
ATOM 663 N N . SER A 1 90 ? 1.069 -3.606 12.565 1.00 96.81 90 SER A N 1
ATOM 664 C CA . SER A 1 90 ? 2.096 -3.771 11.552 1.00 96.81 90 SER A CA 1
ATOM 665 C C . SER A 1 90 ? 1.711 -4.902 10.613 1.00 96.81 90 SER A C 1
ATOM 667 O O . SER A 1 90 ? 1.004 -5.837 10.997 1.00 96.81 90 SER A O 1
ATOM 669 N N . HIS A 1 91 ? 2.145 -4.799 9.362 1.00 96.81 91 HIS A N 1
ATOM 670 C CA . HIS A 1 91 ? 1.915 -5.820 8.351 1.00 96.81 91 HIS A CA 1
ATOM 671 C C . HIS A 1 91 ? 3.010 -5.789 7.292 1.00 96.81 91 HIS A C 1
ATOM 673 O O . HIS A 1 91 ? 3.519 -4.722 6.957 1.00 96.81 91 HIS A O 1
ATOM 679 N N . ALA A 1 92 ? 3.348 -6.955 6.754 1.00 94.88 92 ALA A N 1
ATOM 680 C CA . ALA A 1 92 ? 4.332 -7.093 5.692 1.00 94.88 92 ALA A CA 1
ATOM 681 C C . ALA A 1 92 ? 3.643 -7.555 4.407 1.00 94.88 92 ALA A C 1
ATOM 683 O O . ALA A 1 92 ? 3.100 -8.659 4.348 1.00 94.88 92 ALA A O 1
ATOM 684 N N . MET A 1 93 ? 3.681 -6.713 3.377 1.00 94.81 93 MET A N 1
ATOM 685 C CA . MET A 1 93 ? 3.117 -7.009 2.063 1.00 94.81 93 MET A CA 1
ATOM 686 C C . MET A 1 93 ? 4.215 -7.522 1.137 1.00 94.81 93 MET A C 1
ATOM 688 O O . MET A 1 93 ? 5.230 -6.855 0.932 1.00 94.81 93 MET A O 1
ATOM 692 N N . ASN A 1 94 ? 4.014 -8.701 0.553 1.00 93.38 94 ASN A N 1
ATOM 693 C CA . ASN A 1 94 ? 4.971 -9.279 -0.387 1.00 93.38 94 ASN A CA 1
ATOM 694 C C . ASN A 1 94 ? 4.663 -8.820 -1.816 1.00 93.38 94 ASN A C 1
ATOM 696 O O . ASN A 1 94 ? 3.533 -8.947 -2.295 1.00 93.38 94 ASN A O 1
ATOM 700 N N . VAL A 1 95 ? 5.685 -8.332 -2.515 1.00 92.75 95 VAL A N 1
ATOM 701 C CA . VAL A 1 95 ? 5.615 -7.953 -3.927 1.00 92.75 95 VAL A CA 1
ATOM 702 C C . VAL A 1 95 ? 6.451 -8.947 -4.720 1.00 92.75 95 VAL A C 1
ATOM 704 O O . VAL A 1 95 ? 7.650 -9.095 -4.495 1.00 92.75 95 VAL A O 1
ATOM 707 N N . ALA A 1 96 ? 5.814 -9.663 -5.644 1.00 92.88 96 ALA A N 1
ATOM 708 C CA . ALA A 1 96 ? 6.512 -10.620 -6.492 1.00 92.88 96 ALA A CA 1
ATOM 709 C C . ALA A 1 96 ? 7.443 -9.909 -7.488 1.00 92.88 96 ALA A C 1
ATOM 711 O O . ALA A 1 96 ? 7.133 -8.818 -7.978 1.00 92.88 96 ALA A O 1
ATOM 712 N N . GLY A 1 97 ? 8.550 -10.563 -7.839 1.00 90.44 97 GLY A N 1
ATOM 713 C CA . GLY A 1 97 ? 9.410 -10.120 -8.933 1.00 90.44 97 GLY A CA 1
ATOM 714 C C . GLY A 1 97 ? 8.663 -10.092 -10.268 1.00 90.44 97 GLY A C 1
ATOM 715 O O . GLY A 1 97 ? 7.691 -10.816 -10.475 1.00 90.44 97 GLY A O 1
ATOM 716 N N . GLY A 1 98 ? 9.091 -9.213 -11.168 1.00 90.19 98 GLY A N 1
ATOM 717 C CA . GLY A 1 98 ? 8.449 -8.963 -12.458 1.00 90.19 98 GLY A CA 1
ATOM 718 C C . GLY A 1 98 ? 7.174 -8.122 -12.367 1.00 90.19 98 GLY A C 1
ATOM 719 O O . GLY A 1 98 ? 6.534 -7.874 -13.388 1.00 90.19 98 GLY A O 1
ATOM 720 N N . THR A 1 99 ? 6.794 -7.660 -11.168 1.00 90.94 99 THR A N 1
ATOM 721 C CA . THR A 1 99 ? 5.631 -6.780 -11.010 1.00 90.94 99 THR A CA 1
ATOM 722 C C . THR A 1 99 ? 5.867 -5.433 -11.683 1.00 90.94 99 THR A C 1
ATOM 724 O O . THR A 1 99 ? 4.944 -4.930 -12.311 1.00 90.94 99 THR A O 1
ATOM 727 N N . LEU A 1 100 ? 7.065 -4.853 -11.601 1.00 91.44 100 LEU A N 1
ATOM 728 C CA . LEU A 1 100 ? 7.417 -3.600 -12.276 1.00 91.44 100 LEU A CA 1
ATOM 729 C C . LEU A 1 100 ? 8.524 -3.824 -13.302 1.00 91.44 100 LEU A C 1
ATOM 731 O O . LEU A 1 100 ? 9.369 -4.700 -13.130 1.00 91.44 100 LEU A O 1
ATOM 735 N N . LEU A 1 101 ? 8.510 -3.014 -14.358 1.00 92.19 101 LEU A N 1
ATOM 736 C CA . LEU A 1 101 ? 9.617 -2.917 -15.303 1.00 92.19 101 LEU A CA 1
ATOM 737 C C . LEU A 1 101 ? 10.760 -2.110 -14.681 1.00 92.19 101 LEU A C 1
ATOM 739 O O . LEU A 1 101 ? 10.528 -1.069 -14.057 1.00 92.19 101 LEU A O 1
ATOM 743 N N . GLY A 1 102 ? 11.980 -2.605 -14.869 1.00 90.94 102 GLY A N 1
ATOM 744 C CA . GLY A 1 102 ? 13.200 -1.920 -14.475 1.00 90.94 102 GLY A CA 1
ATOM 745 C C . GLY A 1 102 ? 13.639 -0.859 -15.484 1.00 90.94 102 GLY A C 1
ATOM 746 O O . GLY A 1 102 ? 13.197 -0.866 -16.631 1.00 90.94 102 GLY A O 1
ATOM 747 N N . GLU A 1 103 ? 14.520 0.042 -15.052 1.00 93.25 103 GLU A N 1
ATOM 748 C CA . GLU A 1 103 ? 15.072 1.136 -15.857 1.00 93.25 103 GLU A CA 1
ATOM 749 C C . GLU A 1 103 ? 15.524 0.652 -17.242 1.00 93.25 103 GLU A C 1
ATOM 751 O O . GLU A 1 103 ? 16.216 -0.360 -17.378 1.00 93.25 103 GLU A O 1
ATOM 756 N N . GLY A 1 104 ? 15.118 1.389 -18.278 1.00 91.00 104 GLY A N 1
ATOM 757 C CA . GLY A 1 104 ? 15.511 1.148 -19.663 1.00 91.00 104 GLY A CA 1
ATOM 758 C C . GLY A 1 104 ? 14.786 -0.015 -20.340 1.00 91.00 104 GLY A C 1
ATOM 759 O O . GLY A 1 104 ? 14.926 -0.185 -21.550 1.00 91.00 104 GLY A O 1
ATOM 760 N N . GLN A 1 105 ? 13.983 -0.800 -19.612 1.00 93.81 105 GLN A N 1
ATOM 761 C CA . GLN A 1 105 ? 13.077 -1.756 -20.243 1.00 93.81 105 GLN A CA 1
ATOM 762 C C . GLN A 1 105 ? 11.956 -1.020 -20.979 1.00 93.81 105 GLN A C 1
ATOM 764 O O . GLN A 1 105 ? 11.506 0.041 -20.551 1.00 93.81 105 GLN A O 1
ATOM 769 N N . ASN A 1 106 ? 11.477 -1.607 -22.073 1.00 93.69 106 ASN A N 1
ATOM 770 C CA . ASN A 1 106 ? 10.379 -1.036 -22.840 1.00 93.69 106 ASN A CA 1
ATOM 771 C C . ASN A 1 106 ? 9.029 -1.478 -22.274 1.00 93.69 106 ASN A C 1
ATOM 773 O O . ASN A 1 106 ? 8.822 -2.658 -21.978 1.00 93.69 106 ASN A O 1
ATOM 777 N N . ASP A 1 107 ? 8.103 -0.534 -22.159 1.00 90.19 107 ASP A N 1
ATOM 778 C CA . ASP A 1 107 ? 6.706 -0.825 -21.872 1.00 90.19 107 ASP A CA 1
ATOM 779 C C . ASP A 1 107 ? 5.989 -1.467 -23.078 1.00 90.19 107 ASP A C 1
ATOM 781 O O . ASP A 1 107 ? 6.577 -1.734 -24.130 1.00 90.19 107 ASP A O 1
ATOM 785 N N . ALA A 1 108 ? 4.684 -1.718 -22.941 1.00 88.00 108 ALA A N 1
ATOM 786 C CA . ALA A 1 108 ? 3.880 -2.331 -24.001 1.00 88.00 108 ALA A CA 1
ATOM 787 C C . ALA A 1 108 ? 3.780 -1.477 -25.284 1.00 88.00 108 ALA A C 1
ATOM 789 O O . ALA A 1 108 ? 3.420 -2.001 -26.336 1.00 88.00 108 ALA A O 1
ATOM 790 N N . SER A 1 109 ? 4.089 -0.180 -25.206 1.00 88.75 109 SER A N 1
ATOM 791 C CA . SER A 1 109 ? 4.132 0.746 -26.341 1.00 88.75 109 SER A CA 1
ATOM 792 C C . SER A 1 109 ? 5.533 0.887 -26.950 1.00 88.75 109 SER A C 1
ATOM 794 O O . SER A 1 109 ? 5.712 1.610 -27.931 1.00 88.75 109 SER A O 1
ATOM 796 N N . GLY A 1 110 ? 6.528 0.182 -26.399 1.00 91.38 110 GLY A N 1
ATOM 797 C CA . GLY A 1 110 ? 7.917 0.255 -26.836 1.00 91.38 110 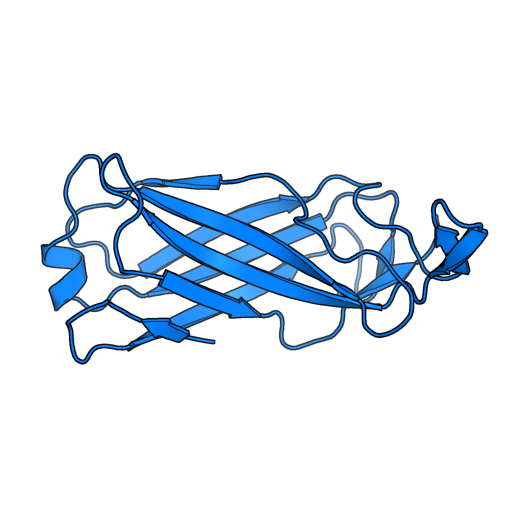GLY A CA 1
ATOM 798 C C . GLY A 1 110 ? 8.692 1.440 -26.254 1.00 91.38 110 GLY A C 1
ATOM 799 O O . GLY A 1 110 ? 9.809 1.683 -26.706 1.00 91.38 110 GLY A O 1
ATOM 800 N N . GLN A 1 111 ? 8.131 2.182 -25.292 1.00 90.69 111 GLN A N 1
ATOM 801 C CA . GLN A 1 111 ? 8.808 3.319 -24.666 1.00 90.69 111 GLN A CA 1
ATOM 802 C C . GLN A 1 111 ? 9.666 2.858 -23.482 1.00 90.69 111 GLN A C 1
ATOM 804 O O . GLN A 1 111 ? 9.184 2.065 -22.667 1.00 90.69 111 GLN A O 1
ATOM 809 N N . PRO A 1 112 ? 10.911 3.349 -23.348 1.00 92.19 112 PRO A N 1
ATOM 810 C CA . PRO A 1 112 ? 11.758 3.006 -22.216 1.00 92.19 112 PRO A CA 1
ATOM 811 C C . PRO A 1 112 ? 11.191 3.599 -20.922 1.00 92.19 112 PRO A C 1
ATOM 813 O O . PRO A 1 112 ? 10.814 4.772 -20.876 1.00 92.19 112 PRO A O 1
ATOM 816 N N . VAL A 1 113 ? 11.161 2.797 -19.858 1.00 93.12 113 VAL A N 1
ATOM 817 C CA . VAL A 1 113 ? 10.723 3.240 -18.529 1.00 93.12 113 VAL A CA 1
ATOM 818 C C . VAL A 1 113 ? 11.895 3.799 -17.718 1.00 93.12 113 VAL A C 1
ATOM 820 O O . VAL A 1 113 ? 13.027 3.329 -17.844 1.00 93.12 113 VAL A O 1
ATOM 823 N N . SER A 1 114 ? 11.631 4.770 -16.841 1.00 91.69 114 SER A N 1
ATOM 824 C CA . SER A 1 114 ? 12.643 5.344 -15.942 1.00 91.69 114 SER A CA 1
ATOM 825 C C . SER A 1 114 ? 13.109 4.356 -14.873 1.00 91.69 114 SER A C 1
ATOM 827 O O . SER A 1 114 ? 14.207 4.484 -14.345 1.00 91.69 114 SER A O 1
ATOM 829 N N . GLY A 1 115 ? 12.258 3.389 -14.515 1.00 89.81 115 GLY A N 1
ATOM 830 C CA . GLY A 1 115 ? 12.504 2.470 -13.405 1.00 89.81 115 GLY A CA 1
ATOM 831 C C . GLY A 1 115 ? 12.434 3.132 -12.026 1.00 89.81 115 GLY A C 1
ATOM 832 O O . GLY A 1 115 ? 12.593 2.438 -11.029 1.00 89.81 115 GLY A O 1
ATOM 833 N N . LEU A 1 116 ? 12.191 4.442 -11.938 1.00 92.50 116 LEU A N 1
ATOM 834 C CA . LEU A 1 116 ? 12.133 5.178 -10.680 1.00 92.50 116 LEU A CA 1
ATOM 835 C C . LEU A 1 116 ? 10.683 5.309 -10.221 1.00 92.50 116 LEU A C 1
ATOM 837 O O . LEU A 1 116 ? 9.857 5.874 -10.934 1.00 92.50 116 LEU A O 1
ATOM 841 N N . TYR A 1 117 ? 10.382 4.830 -9.017 1.00 92.06 117 TYR A N 1
ATOM 842 C CA . TYR A 1 117 ? 9.025 4.817 -8.483 1.00 92.06 117 TYR A CA 1
ATOM 843 C C . TYR A 1 117 ? 8.962 5.381 -7.070 1.00 92.06 117 TYR A C 1
ATOM 845 O O . TYR A 1 117 ? 9.840 5.163 -6.233 1.00 92.06 117 TYR A O 1
ATOM 853 N N . LYS A 1 118 ? 7.857 6.055 -6.780 1.00 92.50 118 LYS A N 1
ATOM 854 C CA . LYS A 1 118 ? 7.382 6.308 -5.428 1.00 92.50 118 LYS A CA 1
ATOM 855 C C . LYS A 1 118 ? 6.421 5.187 -5.042 1.00 92.50 118 LYS A C 1
ATOM 857 O O . LYS A 1 118 ? 5.536 4.824 -5.814 1.00 92.50 118 LYS A O 1
ATOM 862 N N . ILE A 1 119 ? 6.606 4.629 -3.848 1.00 92.25 119 ILE A N 1
ATOM 863 C CA . ILE A 1 119 ? 5.761 3.547 -3.339 1.00 92.25 119 ILE A CA 1
ATOM 864 C C . ILE A 1 119 ? 4.811 4.100 -2.282 1.00 92.25 119 ILE A C 1
ATOM 866 O O . ILE A 1 119 ? 5.250 4.606 -1.247 1.00 92.25 119 ILE A O 1
ATOM 870 N N . ALA A 1 120 ? 3.512 3.973 -2.533 1.00 92.94 120 ALA A N 1
ATOM 871 C CA . ALA A 1 120 ? 2.451 4.355 -1.612 1.00 92.94 120 ALA A CA 1
ATOM 872 C C . ALA A 1 120 ? 1.695 3.114 -1.126 1.00 92.94 120 ALA A C 1
ATOM 874 O O . ALA A 1 120 ? 1.454 2.176 -1.877 1.00 92.94 120 ALA A O 1
ATOM 875 N N . CYS A 1 121 ? 1.293 3.100 0.136 1.00 94.56 121 CYS A N 1
ATOM 876 C CA . CYS A 1 121 ? 0.415 2.106 0.728 1.00 94.56 121 CYS A CA 1
ATOM 877 C C . CYS A 1 121 ? -0.854 2.799 1.214 1.00 94.56 121 CYS A C 1
ATOM 879 O O . CYS A 1 121 ? -0.792 3.796 1.929 1.00 94.56 121 CYS A O 1
ATOM 881 N N . VAL A 1 122 ? -2.005 2.259 0.832 1.00 95.06 122 VAL A N 1
ATOM 882 C CA . VAL A 1 122 ? -3.324 2.782 1.170 1.00 95.06 122 VAL A CA 1
ATOM 883 C C . VAL A 1 122 ? -4.014 1.807 2.106 1.00 95.06 122 VAL A C 1
ATOM 885 O O . VAL A 1 122 ? -4.113 0.612 1.820 1.00 95.06 122 VAL A O 1
ATOM 888 N N . LEU A 1 123 ? -4.548 2.349 3.192 1.00 95.69 123 LEU A N 1
ATOM 889 C CA . LEU A 1 123 ? -5.331 1.647 4.192 1.00 95.69 123 LEU A CA 1
ATOM 890 C C . LEU A 1 123 ? -6.798 2.063 4.094 1.00 95.69 123 LEU A C 1
ATOM 892 O O . LEU A 1 123 ? -7.123 3.242 3.964 1.00 95.69 123 LEU A O 1
ATOM 896 N N . GLN A 1 124 ? -7.692 1.085 4.210 1.00 95.06 124 GLN A N 1
ATOM 897 C CA . GLN A 1 124 ? -9.132 1.291 4.317 1.00 95.06 124 GLN A CA 1
ATOM 898 C C . GLN A 1 124 ? -9.699 0.376 5.405 1.00 95.06 124 GLN A C 1
ATOM 900 O O . GLN A 1 124 ? -9.553 -0.842 5.306 1.00 95.06 124 GLN A O 1
ATOM 905 N N . LEU A 1 125 ? -10.400 0.924 6.402 1.00 94.06 125 LEU A N 1
ATOM 906 C CA . LEU A 1 125 ? -11.141 0.083 7.348 1.00 94.06 125 LEU A CA 1
ATOM 907 C C . LEU A 1 125 ? -12.419 -0.456 6.688 1.00 94.06 125 LEU A C 1
ATOM 909 O O . LEU A 1 125 ? -13.178 0.293 6.059 1.00 94.06 125 LEU A O 1
ATOM 913 N N . MET A 1 126 ? -12.664 -1.747 6.879 1.00 95.25 126 MET A N 1
ATOM 914 C CA . MET A 1 126 ? -13.782 -2.524 6.360 1.00 95.25 126 MET A CA 1
ATOM 915 C C . MET A 1 126 ? -14.629 -3.072 7.517 1.00 95.25 126 MET A C 1
ATOM 917 O O . MET A 1 126 ? -14.090 -3.537 8.519 1.00 95.25 126 MET A O 1
ATOM 921 N N . ASN A 1 127 ? -15.951 -3.080 7.347 1.00 91.75 127 ASN A N 1
ATOM 922 C CA . ASN A 1 127 ? -16.922 -3.752 8.221 1.00 91.75 127 ASN A CA 1
ATOM 923 C C . ASN A 1 127 ? -17.957 -4.477 7.343 1.00 91.75 127 ASN A C 1
ATOM 925 O O . ASN A 1 127 ? -19.074 -3.996 7.159 1.00 91.75 127 ASN A O 1
ATOM 929 N N . GLY A 1 128 ? -17.527 -5.529 6.641 1.00 88.44 128 GLY A N 1
ATOM 930 C CA . GLY A 1 128 ? -18.274 -6.144 5.529 1.00 88.44 128 GLY A CA 1
ATOM 931 C C . GLY A 1 128 ? -18.289 -5.304 4.240 1.00 88.44 128 GLY A C 1
ATOM 932 O O . GLY A 1 128 ? -18.232 -5.851 3.144 1.00 88.44 128 GLY A O 1
ATOM 933 N N . VAL A 1 129 ? -18.272 -3.974 4.360 1.00 89.69 129 VAL A N 1
ATOM 934 C CA . VAL A 1 129 ? -18.098 -2.998 3.271 1.00 89.69 129 VAL A CA 1
ATOM 935 C C . VAL A 1 129 ? -17.067 -1.935 3.656 1.00 89.69 129 VAL A C 1
ATOM 937 O O . VAL A 1 129 ? -16.684 -1.823 4.823 1.00 89.69 129 VAL A O 1
ATOM 940 N N . ALA A 1 130 ? -16.597 -1.158 2.677 1.00 89.31 130 ALA A N 1
ATOM 941 C CA . ALA A 1 130 ? -15.679 -0.052 2.937 1.00 89.31 130 ALA A CA 1
ATOM 942 C C . ALA A 1 130 ? -16.353 1.026 3.798 1.00 89.31 130 ALA A C 1
ATOM 944 O O . ALA A 1 130 ? -17.474 1.451 3.519 1.00 89.31 130 ALA A O 1
ATOM 945 N N . THR A 1 131 ? -15.664 1.458 4.852 1.00 87.94 131 THR A N 1
ATOM 946 C CA . THR A 1 131 ? -16.112 2.564 5.710 1.00 87.94 131 THR A CA 1
ATOM 947 C C . THR A 1 131 ? -15.639 3.918 5.158 1.00 87.94 131 THR A C 1
ATOM 949 O O . THR A 1 131 ? -15.077 3.999 4.069 1.00 87.94 131 THR A O 1
ATOM 952 N N . ARG A 1 132 ? -15.840 5.010 5.905 1.00 83.94 132 ARG A N 1
ATOM 953 C CA . ARG A 1 132 ? -15.259 6.327 5.574 1.00 83.94 132 ARG A CA 1
ATOM 954 C C . ARG A 1 132 ? -13.827 6.514 6.087 1.00 83.94 132 ARG A C 1
ATOM 956 O O . ARG A 1 132 ? -13.263 7.583 5.912 1.00 83.94 132 ARG A O 1
ATOM 963 N N . ILE A 1 133 ? -13.274 5.513 6.767 1.00 83.75 133 ILE A N 1
ATOM 964 C CA . ILE A 1 133 ? -11.951 5.589 7.381 1.00 83.75 133 ILE A CA 1
ATOM 965 C C . ILE A 1 133 ? -10.913 5.091 6.381 1.00 83.75 133 ILE A C 1
ATOM 967 O O . ILE A 1 133 ? -10.880 3.900 6.052 1.00 83.75 133 ILE A O 1
ATOM 971 N N . SER A 1 134 ? -10.047 5.998 5.950 1.00 85.38 134 SER A N 1
ATOM 972 C CA . SER A 1 134 ? -8.970 5.719 5.009 1.00 85.38 134 SER A CA 1
ATOM 973 C C . SER A 1 134 ? -7.714 6.492 5.376 1.00 85.38 134 SER A C 1
ATOM 975 O O . S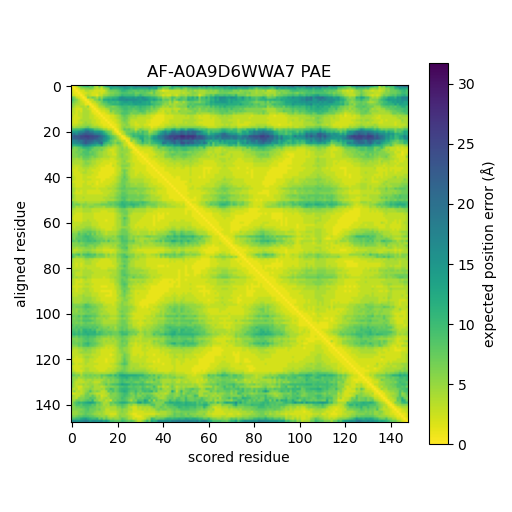ER A 1 134 ? -7.772 7.560 5.981 1.00 85.38 134 SER A O 1
ATOM 977 N N . GLY A 1 135 ? -6.567 5.966 4.977 1.00 84.62 135 GLY A N 1
ATOM 978 C CA . GLY A 1 135 ? -5.295 6.642 5.155 1.00 84.62 135 GLY A CA 1
ATOM 979 C C . GLY A 1 135 ? -4.250 6.140 4.188 1.00 84.62 135 GLY A C 1
ATOM 980 O O . GLY A 1 135 ? -4.481 5.176 3.454 1.00 84.62 135 GLY A O 1
ATOM 981 N N . PHE A 1 136 ? -3.101 6.800 4.190 1.00 87.88 136 PHE A N 1
ATOM 982 C CA . PHE A 1 136 ? -1.987 6.391 3.355 1.00 87.88 136 PHE A CA 1
ATOM 983 C C . PHE A 1 136 ? -0.634 6.638 4.024 1.00 87.88 136 PHE A C 1
ATOM 985 O O . PHE A 1 136 ? -0.433 7.601 4.775 1.00 87.88 136 PHE A O 1
ATOM 992 N N . GLY A 1 137 ? 0.298 5.744 3.713 1.00 81.69 137 GLY A N 1
ATOM 993 C CA . GLY A 1 137 ? 1.715 5.830 4.026 1.00 81.69 137 GLY A CA 1
ATOM 994 C C . GLY A 1 137 ? 2.528 5.757 2.743 1.00 81.69 137 GLY A C 1
ATOM 995 O O . GLY A 1 137 ? 2.189 5.006 1.843 1.00 81.69 137 GLY A O 1
ATOM 996 N N . GLU A 1 138 ? 3.598 6.526 2.643 1.00 83.31 138 GLU A N 1
ATOM 997 C CA . GLU A 1 138 ? 4.484 6.566 1.485 1.00 83.31 138 GLU A CA 1
ATOM 998 C C . GLU A 1 138 ? 5.898 6.243 1.937 1.00 83.31 138 GLU A C 1
ATOM 1000 O O . GLU A 1 138 ? 6.349 6.716 2.984 1.00 83.31 138 GLU A O 1
ATOM 1005 N N . TYR A 1 139 ? 6.621 5.471 1.134 1.00 81.94 139 TYR A N 1
ATOM 1006 C CA . TYR A 1 139 ? 8.051 5.376 1.344 1.00 81.94 139 TYR A CA 1
ATOM 1007 C C . TYR A 1 139 ? 8.688 6.721 0.997 1.00 81.94 139 TYR A C 1
ATOM 1009 O O . TYR A 1 139 ? 8.438 7.293 -0.062 1.00 81.94 139 TYR A O 1
ATOM 1017 N N . THR A 1 140 ? 9.486 7.254 1.919 1.00 77.88 140 THR A N 1
ATOM 1018 C CA . THR A 1 140 ? 10.009 8.625 1.823 1.00 77.88 140 THR A CA 1
ATOM 1019 C C . THR A 1 140 ? 11.084 8.789 0.755 1.00 77.88 140 THR A C 1
ATOM 1021 O O . THR A 1 140 ? 11.410 9.917 0.389 1.00 77.88 140 THR A O 1
ATOM 1024 N N . ARG A 1 141 ? 11.642 7.682 0.257 1.00 79.94 141 ARG A N 1
ATOM 1025 C CA . ARG A 1 141 ? 12.627 7.666 -0.821 1.00 79.94 141 ARG A CA 1
ATOM 1026 C C . ARG A 1 141 ? 12.006 7.106 -2.089 1.00 79.94 141 ARG A C 1
ATOM 1028 O O . ARG A 1 141 ? 11.146 6.229 -2.043 1.00 79.94 141 ARG A O 1
ATOM 1035 N N . HIS A 1 142 ? 12.480 7.598 -3.227 1.00 85.12 142 HIS A N 1
ATOM 1036 C CA . HIS A 1 142 ? 12.221 6.921 -4.487 1.00 85.12 142 HIS A CA 1
ATOM 1037 C C . HIS A 1 142 ? 13.000 5.610 -4.526 1.00 85.12 142 HIS A C 1
ATOM 1039 O O . HIS A 1 142 ? 14.140 5.547 -4.066 1.00 85.12 142 HIS A O 1
ATOM 1045 N N . VAL A 1 143 ? 12.376 4.591 -5.099 1.00 86.50 143 VAL A N 1
ATOM 1046 C CA . VAL A 1 143 ? 12.976 3.281 -5.304 1.00 86.50 143 VAL A CA 1
ATOM 1047 C C . VAL A 1 143 ? 13.215 3.100 -6.788 1.00 86.50 143 VAL A C 1
ATOM 1049 O O . VAL A 1 143 ? 12.312 3.289 -7.604 1.00 86.50 143 VAL A O 1
ATOM 1052 N N . MET A 1 144 ? 14.437 2.734 -7.136 1.00 88.69 144 MET A N 1
ATOM 1053 C CA . MET A 1 144 ? 14.809 2.391 -8.492 1.00 88.69 144 MET A CA 1
ATOM 1054 C C . MET A 1 144 ? 14.693 0.882 -8.674 1.00 88.69 144 MET A C 1
ATOM 1056 O O . MET A 1 144 ? 15.337 0.112 -7.971 1.00 88.69 144 MET A O 1
ATOM 1060 N N . PHE A 1 145 ? 13.900 0.448 -9.639 1.00 88.69 145 PHE A N 1
ATOM 1061 C CA . PHE A 1 145 ? 13.907 -0.918 -10.128 1.00 88.69 145 PHE A CA 1
ATOM 1062 C C . PHE A 1 145 ? 14.905 -0.967 -11.279 1.00 88.69 145 PHE A C 1
ATOM 1064 O O . PHE A 1 145 ? 14.686 -0.338 -12.310 1.00 88.69 145 PHE A O 1
ATOM 1071 N N . ARG A 1 146 ? 16.018 -1.681 -11.121 1.00 88.88 146 ARG A N 1
ATOM 1072 C CA . ARG A 1 146 ? 16.968 -1.916 -12.214 1.00 88.88 146 ARG A CA 1
ATOM 1073 C C . ARG A 1 146 ? 16.520 -3.105 -13.054 1.00 88.88 146 ARG A C 1
ATOM 1075 O O . ARG A 1 146 ? 15.927 -4.052 -12.527 1.00 88.88 146 ARG A O 1
ATOM 1082 N N . ALA A 1 147 ? 16.814 -3.060 -14.352 1.00 85.31 147 ALA A N 1
ATOM 1083 C CA . ALA A 1 147 ? 16.631 -4.213 -15.224 1.00 85.31 147 ALA A CA 1
ATOM 1084 C C . ALA A 1 147 ? 17.403 -5.446 -14.683 1.00 85.31 147 ALA A C 1
ATOM 1086 O O . ALA A 1 147 ? 18.378 -5.266 -13.940 1.00 85.31 147 ALA A O 1
ATOM 1087 N N . PRO A 1 148 ? 16.948 -6.677 -14.999 1.00 79.56 148 PRO A N 1
ATOM 1088 C CA . PRO A 1 148 ? 17.580 -7.918 -14.544 1.00 79.56 148 PRO A CA 1
ATOM 1089 C C . PRO A 1 148 ? 19.083 -7.999 -14.836 1.00 79.56 148 PRO A C 1
ATOM 1091 O O . PRO A 1 148 ? 19.490 -7.588 -15.946 1.00 79.56 148 PRO A O 1
#

Secondary structure (DSSP, 8-state):
-EEE-TTSS-EE-EEEEEEESSSSPTTEEETTS-EEEEEEEE--HHHHTT--TT-EEEEEEEEEESSSS--EEEEEEEEEEPPTT--EEEEEEEE-TTSSPPTT-B-TTSPBP--EEEEEEEEEEEESEEEEEEEEEE-SS-EEEE--

Mean predicted aligned error: 5.09 Å

pLDDT: mean 89.11, std 7.74, range [53.78, 97.38]

Nearest PDB structures (foldseek):
  7blo-assembly1_J  TM=4.080E-01  e=9.780E-02  Homo sapiens
  6md5-assembly1_A  TM=4.441E-01  e=3.037E-01  Danio rerio
  2fau-assembly1_A  TM=4.036E-01  e=2.197E-01  Homo sapiens
  3lh8-assembly1_A  TM=4.105E-01  e=4.936E-01  Mus musculus
  4p2a-assembly1_A  TM=3.952E-01  e=8.466E-01  Mus musculus

Solvent-accessible surface area (backbone atoms only — not comparable to full-atom values): 7646 Å² total; per-residue (Å²): 94,43,30,44,45,59,96,49,102,50,75,30,52,28,44,32,41,70,42,48,82,69,75,85,63,58,47,59,39,51,19,64,45,51,38,36,39,43,34,38,39,49,40,58,67,80,56,12,67,71,35,40,90,72,24,30,38,40,38,40,34,32,35,44,41,61,63,55,57,70,73,46,76,43,53,62,78,46,75,44,76,37,52,63,62,52,36,74,50,74,48,75,46,62,27,61,39,62,74,54,71,10,34,69,40,59,50,101,86,66,49,57,18,55,17,32,26,38,42,38,37,40,40,32,41,30,66,95,47,81,58,75,30,40,29,36,13,47,32,92,56,66,34,32,23,35,52,119